Protein AF-A0A133VBQ3-F1 (afdb_monomer_lite)

Radius of gyration: 18.57 Å; chains: 1; bounding box: 50×28×41 Å

Secondary structure (DSSP, 8-state):
--SS--EE-TTSEEES-TT-TT-TT--EETTTS-HHHHHHSHHHHHHHHHHHTT-GGGSTTTTT----TT-------HHHHHHHHHTTS-HHHHT-HHHHHHHHHHHTTSS---

InterPro domains:
  IPR013785 Aldolase-type TIM barrel [G3DSA:3.20.20.70] (1-76)
  IPR023885 4Fe4S-binding SPASM domain [PF13186] (3-66)
  IPR058240 Radical SAM superfamily [SSF102114] (3-66)

Foldseek 3Di:
DQPDDWDQDPQQFIARDPQPPVCLQTLGGVVPDPPVCSSVDPSSVVCVVCVLVVNNCVRVSRVPDDPDPDDPPCNPPVVVVVVVVVVPDPPCVCPDPVNVVVVVVPPVVPPDPD

Sequence (114 aa):
MFWGDLKVLWNGDVTPCCRDYDAKCVLGNIQNKNLLDMWRGEQMNCLRYLHLQGRQDEIDLCRDCRPTSDRKYTYTSRWQAFAFLVRFLPRKILFSGFFNKFWNSLFKKYLFVD

pLDDT: mean 76.1, std 20.27, range [31.83, 98.38]

Organism: NCBI:txid1698275

Structure (mmCIF, N/CA/C/O backbone):
data_AF-A0A133VBQ3-F1
#
_entry.id   AF-A0A133VBQ3-F1
#
loop_
_atom_site.group_PDB
_atom_site.id
_atom_site.type_symbol
_atom_site.label_atom_id
_atom_site.label_alt_id
_atom_site.label_comp_id
_atom_site.label_asym_id
_atom_site.label_entity_id
_atom_site.label_seq_id
_atom_site.pdbx_PDB_ins_code
_atom_site.Cartn_x
_atom_site.Cartn_y
_atom_site.Cartn_z
_atom_site.occupancy
_atom_site.B_iso_or_equiv
_atom_site.auth_seq_id
_atom_site.auth_comp_id
_atom_site.auth_asym_id
_atom_site.auth_atom_id
_atom_site.pdbx_PDB_model_num
ATOM 1 N N . MET A 1 1 ? 5.125 5.664 -4.951 1.00 63.09 1 MET A N 1
ATOM 2 C CA . MET A 1 1 ? 4.950 6.690 -3.891 1.00 63.09 1 MET A CA 1
ATOM 3 C C . MET A 1 1 ? 3.821 6.212 -2.999 1.00 63.09 1 MET A C 1
ATOM 5 O O . MET A 1 1 ? 2.691 6.479 -3.348 1.00 63.09 1 MET A O 1
ATOM 9 N N . PHE A 1 2 ? 4.113 5.471 -1.922 1.00 78.69 2 PHE A N 1
ATOM 10 C CA . PHE A 1 2 ? 3.104 4.835 -1.042 1.00 78.69 2 PHE A CA 1
ATOM 11 C C . PHE A 1 2 ? 3.371 5.118 0.452 1.00 78.69 2 PHE A C 1
ATOM 13 O O . PHE A 1 2 ? 3.118 4.286 1.324 1.00 78.69 2 PHE A O 1
ATOM 20 N N . TRP A 1 3 ? 3.967 6.278 0.740 1.00 81.00 3 TRP A N 1
ATOM 21 C CA . TRP A 1 3 ? 4.482 6.639 2.070 1.00 81.00 3 TRP A CA 1
ATOM 22 C C . TRP A 1 3 ? 3.892 7.927 2.646 1.00 81.00 3 TRP A C 1
ATOM 24 O O . TRP A 1 3 ? 4.090 8.172 3.825 1.00 81.00 3 TRP A O 1
ATOM 34 N N . GLY A 1 4 ? 3.165 8.726 1.855 1.00 80.31 4 GLY A N 1
ATOM 35 C CA . GLY A 1 4 ? 2.598 9.995 2.330 1.00 80.31 4 GLY A CA 1
ATOM 36 C C . GLY A 1 4 ? 1.104 9.937 2.630 1.00 80.31 4 GLY A C 1
ATOM 37 O O . GLY A 1 4 ? 0.653 10.492 3.622 1.00 80.31 4 GLY A O 1
ATOM 38 N N . ASP A 1 5 ? 0.329 9.296 1.762 1.00 87.50 5 ASP A N 1
ATOM 39 C CA . ASP A 1 5 ? -1.111 9.504 1.727 1.00 87.50 5 ASP A CA 1
ATOM 40 C C . ASP A 1 5 ? -1.874 8.319 1.124 1.00 87.50 5 ASP A C 1
ATOM 42 O O . ASP A 1 5 ? -1.347 7.540 0.329 1.00 87.50 5 ASP A O 1
ATOM 46 N N . LEU A 1 6 ? -3.144 8.207 1.515 1.00 94.88 6 LEU A N 1
ATOM 47 C CA . LEU A 1 6 ? -4.145 7.343 0.894 1.00 94.88 6 LEU A CA 1
ATOM 48 C C . LEU A 1 6 ? -5.085 8.185 0.027 1.00 94.88 6 LEU A C 1
ATOM 50 O O . LEU A 1 6 ? -5.171 9.411 0.169 1.00 94.88 6 LEU A O 1
ATOM 54 N N . LYS A 1 7 ? -5.778 7.535 -0.899 1.00 95.69 7 LYS A N 1
ATOM 55 C CA . LYS A 1 7 ? -6.778 8.134 -1.779 1.00 95.69 7 LYS A CA 1
ATOM 56 C C . LYS A 1 7 ? -8.064 7.356 -1.600 1.00 95.69 7 LYS A C 1
ATOM 58 O O . LYS A 1 7 ? -8.053 6.142 -1.735 1.00 95.69 7 LYS A O 1
ATOM 63 N N . VAL A 1 8 ? -9.140 8.053 -1.261 1.00 97.00 8 VAL A N 1
ATOM 64 C CA . VAL A 1 8 ? -10.479 7.467 -1.195 1.00 97.00 8 VAL A CA 1
ATOM 65 C C . VAL A 1 8 ? -11.178 7.827 -2.498 1.00 97.00 8 VAL A C 1
ATOM 67 O O . VAL A 1 8 ? -11.317 9.008 -2.817 1.00 97.00 8 VAL A O 1
ATOM 70 N N . LEU A 1 9 ? -11.540 6.815 -3.277 1.00 97.00 9 LEU A N 1
ATOM 71 C CA . LEU A 1 9 ? -12.278 6.953 -4.524 1.00 97.00 9 LEU A CA 1
ATOM 72 C C . LEU A 1 9 ? -13.761 7.222 -4.240 1.00 97.00 9 LEU A C 1
ATOM 74 O O . LEU A 1 9 ? -14.240 7.085 -3.114 1.00 97.00 9 LEU A O 1
ATOM 78 N N . TRP A 1 10 ? -14.503 7.607 -5.277 1.00 96.69 10 TRP A N 1
ATOM 79 C CA . TRP A 1 10 ? -15.905 8.024 -5.163 1.00 96.69 10 TRP A CA 1
ATOM 80 C C . TRP A 1 10 ? -16.833 6.941 -4.583 1.00 96.69 10 TRP A C 1
ATOM 82 O O . TRP A 1 10 ? -17.838 7.268 -3.960 1.00 96.69 10 TRP A O 1
ATOM 92 N N . ASN A 1 11 ? -16.494 5.662 -4.767 1.00 97.44 11 ASN A N 1
ATOM 93 C CA . ASN A 1 11 ? -17.232 4.503 -4.257 1.00 97.44 11 ASN A CA 1
ATOM 94 C C . ASN A 1 11 ? -16.749 4.041 -2.865 1.00 97.44 11 ASN A C 1
ATOM 96 O O . ASN A 1 11 ? -17.205 3.019 -2.353 1.00 97.44 11 ASN A O 1
ATOM 100 N N . GLY A 1 12 ? -15.811 4.770 -2.255 1.00 97.75 12 GLY A N 1
ATOM 101 C CA . GLY A 1 12 ? -15.228 4.442 -0.957 1.00 97.75 12 GLY A CA 1
ATOM 102 C C . GLY A 1 12 ? -14.010 3.518 -1.011 1.00 97.75 12 GLY A C 1
ATOM 103 O O . GLY A 1 12 ? -13.417 3.267 0.041 1.00 97.75 12 GLY A O 1
ATOM 104 N N . ASP A 1 13 ? -13.601 3.035 -2.187 1.00 98.19 13 ASP A N 1
ATOM 105 C CA . ASP A 1 13 ? -12.379 2.239 -2.305 1.00 98.19 13 ASP A CA 1
ATOM 106 C C . ASP A 1 13 ? -11.151 3.083 -1.982 1.00 98.19 13 ASP A C 1
ATOM 108 O O . ASP A 1 13 ? -11.056 4.257 -2.337 1.00 98.19 13 ASP A O 1
ATOM 112 N N . VAL A 1 14 ? -10.195 2.478 -1.287 1.00 97.88 14 VAL A N 1
ATOM 113 C CA . VAL A 1 14 ? -8.994 3.152 -0.811 1.00 97.88 14 VAL A CA 1
ATOM 114 C C . VAL A 1 14 ? -7.786 2.637 -1.577 1.00 97.88 14 VAL A C 1
ATOM 116 O O . VAL A 1 14 ? -7.456 1.453 -1.507 1.00 97.88 14 VAL A O 1
ATOM 119 N N . THR A 1 15 ? -7.094 3.534 -2.274 1.00 96.81 15 THR A N 1
ATOM 120 C CA . THR A 1 15 ? -5.887 3.236 -3.054 1.00 96.81 15 THR A CA 1
ATOM 121 C C . THR A 1 15 ? -4.694 4.054 -2.543 1.00 96.81 15 THR A C 1
ATOM 123 O O . THR A 1 15 ? -4.864 5.077 -1.870 1.00 96.81 15 THR A O 1
ATOM 126 N N . PRO A 1 16 ? -3.449 3.634 -2.823 1.00 93.81 16 PRO A N 1
ATOM 127 C CA . PRO A 1 16 ? -2.259 4.334 -2.354 1.00 93.81 16 PRO A CA 1
ATOM 128 C C . PRO A 1 16 ? -1.719 5.365 -3.362 1.00 93.81 16 PRO A C 1
ATOM 130 O O . PRO A 1 16 ? -0.683 5.976 -3.110 1.00 93.81 16 PRO A O 1
ATOM 133 N N . CYS A 1 17 ? -2.362 5.548 -4.523 1.00 91.38 17 CYS A N 1
ATOM 134 C CA . CYS A 1 17 ? -1.855 6.383 -5.614 1.00 91.38 17 CYS A CA 1
ATOM 135 C C . CYS A 1 17 ? -2.940 7.302 -6.174 1.00 91.38 17 CYS A C 1
ATOM 137 O O . CYS A 1 17 ? -4.021 6.847 -6.529 1.00 91.38 17 CYS A O 1
ATOM 139 N N . CYS A 1 18 ? -2.627 8.586 -6.359 1.00 87.94 18 CYS A N 1
ATOM 140 C CA . CYS A 1 18 ? -3.548 9.542 -6.983 1.00 87.94 18 CYS A CA 1
ATOM 141 C C . CYS A 1 18 ? -3.811 9.282 -8.473 1.00 87.94 18 CYS A C 1
ATOM 143 O O . CYS A 1 18 ? -4.778 9.806 -9.009 1.00 87.94 18 CYS A O 1
ATOM 145 N N . ARG 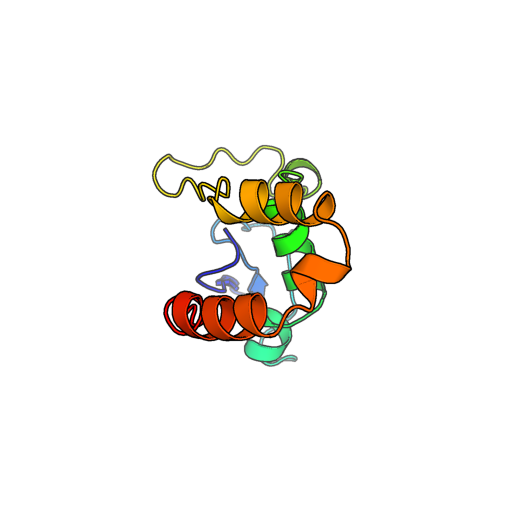A 1 19 ? -2.957 8.494 -9.138 1.00 90.12 19 ARG A N 1
ATOM 146 C CA . ARG A 1 19 ? -3.118 8.108 -10.549 1.00 90.12 19 ARG A CA 1
ATOM 147 C C . ARG A 1 19 ? -3.863 6.785 -10.731 1.00 90.12 19 ARG A C 1
ATOM 149 O O . ARG A 1 19 ? -4.007 6.335 -11.861 1.00 90.12 19 ARG A O 1
ATOM 156 N N . ASP A 1 20 ? -4.300 6.154 -9.644 1.00 93.31 20 ASP A N 1
ATOM 157 C CA . ASP A 1 20 ? -5.026 4.886 -9.696 1.00 93.31 20 ASP A CA 1
ATOM 158 C C . ASP A 1 20 ? -6.523 5.093 -9.954 1.00 93.31 20 ASP A C 1
ATOM 160 O O . ASP A 1 20 ? -7.365 4.784 -9.113 1.00 93.31 20 ASP A O 1
ATOM 164 N N . TYR A 1 21 ? -6.847 5.685 -11.103 1.00 90.75 21 TYR A N 1
ATOM 165 C CA . TYR A 1 21 ? -8.230 5.992 -11.477 1.00 90.75 21 TYR A CA 1
ATOM 166 C C . TYR A 1 21 ? -9.068 4.732 -11.724 1.00 90.75 21 TYR A C 1
ATOM 168 O O . TYR A 1 21 ? -10.270 4.742 -11.476 1.00 90.75 21 TYR A O 1
ATOM 176 N N . ASP A 1 22 ? -8.416 3.648 -12.151 1.00 93.75 22 ASP A N 1
ATOM 177 C CA . ASP A 1 22 ? -9.045 2.357 -12.447 1.00 93.75 22 ASP A CA 1
ATOM 178 C C . ASP A 1 22 ? -9.044 1.400 -11.242 1.00 93.75 22 ASP A C 1
ATOM 180 O O . ASP A 1 22 ? -9.370 0.225 -11.397 1.00 93.75 22 ASP A O 1
ATOM 184 N N . ALA A 1 23 ? -8.642 1.875 -10.055 1.00 95.19 23 ALA A N 1
ATOM 185 C CA . ALA A 1 23 ? -8.624 1.091 -8.820 1.00 95.19 23 ALA A CA 1
ATOM 186 C C . ALA A 1 23 ? -7.831 -0.237 -8.932 1.00 95.19 23 ALA A C 1
ATOM 188 O O . ALA A 1 23 ? -8.243 -1.286 -8.439 1.00 95.19 23 ALA A O 1
ATOM 189 N N . LYS A 1 24 ? -6.658 -0.206 -9.572 1.00 94.88 24 LYS A N 1
ATOM 190 C CA . LYS A 1 24 ? -5.771 -1.369 -9.757 1.00 94.88 24 LYS A CA 1
ATOM 191 C C . LYS A 1 24 ? -5.057 -1.791 -8.471 1.00 94.88 24 LYS A C 1
ATOM 193 O O . LYS A 1 24 ? -4.626 -2.935 -8.362 1.00 94.88 24 LYS A O 1
ATOM 198 N N . CYS A 1 25 ? -4.918 -0.889 -7.500 1.00 94.88 25 CYS A N 1
ATOM 199 C CA . CYS A 1 25 ? -4.199 -1.108 -6.245 1.00 94.88 25 CYS A CA 1
ATOM 200 C C . CYS A 1 25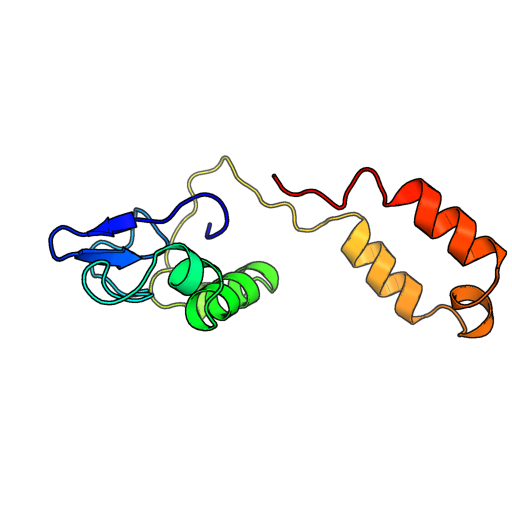 ? -5.094 -0.862 -5.014 1.00 94.88 25 CYS A C 1
ATOM 202 O O . CYS A 1 25 ? -4.697 -0.151 -4.088 1.00 94.88 25 CYS A O 1
ATOM 204 N N . VAL A 1 26 ? -6.302 -1.431 -4.980 1.00 96.94 26 VAL A N 1
ATOM 205 C CA . VAL A 1 26 ? -7.231 -1.284 -3.841 1.00 96.94 26 VAL A CA 1
ATOM 206 C C . VAL A 1 26 ? -6.712 -2.000 -2.587 1.00 96.94 26 VAL A C 1
ATOM 208 O O . VAL A 1 26 ? -6.391 -3.187 -2.611 1.00 96.94 26 VAL A O 1
ATOM 211 N N . LEU A 1 27 ? -6.670 -1.271 -1.468 1.00 97.31 27 LEU A N 1
ATOM 212 C CA . LEU A 1 27 ? -6.297 -1.767 -0.132 1.00 97.31 27 LEU A CA 1
ATOM 213 C C . LEU A 1 27 ? -7.509 -2.212 0.709 1.00 97.31 27 LEU A C 1
ATOM 215 O O . LEU A 1 27 ? -7.363 -2.840 1.765 1.00 97.31 27 LEU A O 1
ATOM 219 N N . GLY A 1 28 ? -8.705 -1.813 0.280 1.00 97.62 28 GLY A N 1
ATOM 220 C CA . GLY A 1 28 ? -9.979 -2.045 0.949 1.00 97.62 28 GLY A CA 1
ATOM 221 C C . GLY A 1 28 ? -10.965 -0.912 0.678 1.00 97.62 28 GLY A C 1
ATOM 222 O O . GLY A 1 28 ? -10.678 -0.006 -0.100 1.00 97.62 28 GLY A O 1
ATOM 223 N N . ASN A 1 29 ? -12.119 -0.960 1.341 1.00 98.38 29 ASN A N 1
ATOM 224 C CA . ASN A 1 29 ? -13.156 0.065 1.249 1.00 98.38 29 ASN A CA 1
ATOM 225 C C . ASN A 1 29 ? -13.372 0.720 2.620 1.00 98.38 29 ASN A C 1
ATOM 227 O O . ASN A 1 29 ? -13.428 0.028 3.644 1.00 98.38 29 ASN A O 1
ATOM 231 N N . ILE A 1 30 ? -13.504 2.047 2.635 1.00 98.00 30 ILE A N 1
ATOM 232 C CA . ILE A 1 30 ? -13.625 2.864 3.849 1.00 98.00 30 ILE A CA 1
ATOM 233 C C . ILE A 1 30 ? -14.866 2.535 4.688 1.00 98.00 30 ILE A C 1
ATOM 235 O O . ILE A 1 30 ? -14.869 2.770 5.892 1.00 98.00 30 ILE A O 1
ATOM 239 N N . GLN A 1 31 ? -15.905 1.964 4.074 1.00 98.06 31 GLN A N 1
ATOM 240 C CA . GLN A 1 31 ? -17.122 1.547 4.774 1.00 98.06 31 GLN A CA 1
ATOM 241 C C . GLN A 1 31 ? -16.906 0.293 5.632 1.00 98.06 31 GLN A C 1
ATOM 243 O O . GLN A 1 31 ? -17.634 0.077 6.596 1.00 98.06 31 GLN A O 1
ATOM 248 N N . ASN A 1 32 ? -15.899 -0.520 5.296 1.00 97.62 32 ASN A N 1
ATOM 249 C CA . ASN A 1 32 ? -15.709 -1.856 5.865 1.00 97.62 32 ASN A CA 1
ATOM 250 C C . ASN A 1 32 ? -14.424 -1.990 6.692 1.00 97.62 32 ASN A C 1
ATOM 252 O O . ASN A 1 32 ? -14.310 -2.906 7.505 1.00 97.62 32 ASN A O 1
ATOM 256 N N . LYS A 1 33 ? -13.425 -1.127 6.467 1.00 96.69 33 LYS A N 1
ATOM 257 C CA . LYS A 1 33 ? -12.097 -1.246 7.079 1.00 96.69 33 LYS A CA 1
ATOM 258 C C . LYS A 1 33 ? -11.552 0.118 7.489 1.00 96.69 33 LYS A C 1
ATOM 260 O O . LYS A 1 33 ? -11.759 1.113 6.800 1.00 96.69 33 LYS A O 1
ATOM 265 N N . ASN A 1 34 ? -10.815 0.161 8.600 1.00 97.12 34 ASN A N 1
ATOM 266 C CA . ASN A 1 34 ? -10.189 1.397 9.064 1.00 97.12 34 ASN A CA 1
ATOM 267 C C . ASN A 1 34 ? -8.964 1.759 8.183 1.00 97.12 34 ASN A C 1
ATOM 269 O O . ASN A 1 34 ? -8.254 0.882 7.678 1.00 97.12 34 ASN A O 1
ATOM 273 N N . LEU A 1 35 ? -8.693 3.061 8.013 1.00 96.94 35 LEU A N 1
ATOM 274 C CA . LEU A 1 35 ? -7.579 3.563 7.189 1.00 96.94 35 LEU A CA 1
ATOM 275 C C . LEU A 1 35 ? -6.200 3.104 7.677 1.00 96.94 35 LEU A C 1
ATOM 277 O O . LEU A 1 35 ? -5.333 2.799 6.861 1.00 96.94 35 LEU A O 1
ATOM 281 N N . LEU A 1 36 ? -5.986 3.047 8.990 1.00 96.00 36 LEU A N 1
ATOM 282 C CA . LEU A 1 36 ? -4.722 2.637 9.599 1.00 96.00 36 LEU A CA 1
ATOM 283 C C . LEU A 1 36 ? -4.419 1.148 9.362 1.00 96.00 36 LEU A C 1
ATOM 285 O O . LEU A 1 36 ? -3.268 0.794 9.114 1.00 96.00 36 LEU A O 1
ATOM 289 N N . ASP A 1 37 ? -5.435 0.292 9.366 1.00 97.50 37 ASP A N 1
ATOM 290 C CA . ASP A 1 37 ? -5.332 -1.139 9.081 1.00 97.50 37 ASP A CA 1
ATOM 291 C C . ASP A 1 37 ? -5.069 -1.373 7.595 1.00 97.50 37 ASP A C 1
ATOM 293 O O . ASP A 1 37 ? -4.314 -2.271 7.231 1.00 97.50 37 ASP A O 1
ATOM 297 N N . MET A 1 38 ? -5.664 -0.562 6.714 1.00 97.12 38 MET A N 1
ATOM 298 C CA . MET A 1 38 ? -5.318 -0.563 5.287 1.00 97.12 38 MET A CA 1
ATOM 299 C C . MET A 1 38 ? -3.879 -0.081 5.067 1.00 97.12 38 MET A C 1
ATOM 301 O O . MET A 1 38 ? -3.123 -0.707 4.330 1.00 97.12 38 MET A O 1
ATOM 305 N N . TRP A 1 39 ? -3.464 0.975 5.768 1.00 95.94 39 TRP A N 1
ATOM 306 C CA . TRP A 1 39 ? -2.117 1.541 5.695 1.00 95.94 39 TRP A CA 1
ATOM 307 C C . TRP A 1 39 ? -1.022 0.596 6.198 1.00 95.94 39 TRP A C 1
ATOM 309 O O . TRP A 1 39 ? 0.064 0.544 5.618 1.00 95.94 39 TRP A O 1
ATOM 319 N N . ARG A 1 40 ? -1.281 -0.118 7.299 1.00 95.44 40 ARG A N 1
ATOM 320 C CA . ARG A 1 40 ? -0.357 -1.089 7.911 1.00 95.44 40 ARG A CA 1
ATOM 321 C C . ARG A 1 40 ? -0.520 -2.499 7.345 1.00 95.44 40 ARG A C 1
ATOM 323 O O . ARG A 1 40 ? 0.271 -3.377 7.683 1.00 95.44 40 ARG A O 1
ATOM 330 N N . GLY A 1 41 ? -1.533 -2.706 6.508 1.00 95.62 41 GLY A N 1
ATOM 331 C CA . GLY A 1 41 ? -1.902 -3.998 5.957 1.00 95.62 41 GLY A CA 1
ATOM 332 C C . GLY A 1 41 ? -0.875 -4.563 4.983 1.00 95.62 41 GLY A C 1
ATOM 333 O O . GLY A 1 41 ? -0.045 -3.856 4.409 1.00 95.62 41 GLY A O 1
ATOM 334 N N . GLU A 1 42 ? -0.970 -5.872 4.772 1.00 95.62 42 GLU A N 1
ATOM 335 C CA . GLU A 1 42 ? -0.049 -6.634 3.932 1.00 95.62 42 GLU A CA 1
ATOM 336 C C . GLU A 1 42 ? -0.003 -6.132 2.485 1.00 95.62 42 GLU A C 1
ATOM 338 O O . GLU A 1 42 ? 1.085 -5.956 1.946 1.00 95.62 42 GLU A O 1
ATOM 343 N N . GLN A 1 43 ? -1.154 -5.804 1.887 1.00 95.00 43 GLN A N 1
ATOM 344 C CA . GLN A 1 43 ? -1.221 -5.270 0.520 1.00 95.00 43 GLN A CA 1
ATOM 345 C C . GLN A 1 43 ? -0.382 -3.994 0.368 1.00 95.00 43 GLN A C 1
ATOM 347 O O . GLN A 1 43 ? 0.447 -3.891 -0.535 1.00 95.00 43 GLN A O 1
ATOM 352 N N . MET A 1 44 ? -0.524 -3.046 1.299 1.00 95.38 44 MET A N 1
ATOM 353 C CA . MET A 1 44 ? 0.255 -1.809 1.286 1.00 95.38 44 MET A CA 1
ATOM 354 C C . MET A 1 44 ? 1.751 -2.079 1.507 1.00 95.38 44 MET A C 1
ATOM 356 O O . MET A 1 44 ? 2.602 -1.473 0.853 1.00 95.38 44 MET A O 1
ATOM 360 N N . ASN A 1 45 ? 2.092 -3.013 2.398 1.00 94.38 45 ASN A N 1
ATOM 361 C CA . ASN A 1 45 ? 3.483 -3.387 2.655 1.00 94.38 45 ASN A CA 1
ATOM 362 C C . ASN A 1 45 ? 4.130 -4.099 1.458 1.00 94.38 45 ASN A C 1
ATOM 364 O O . ASN A 1 45 ? 5.291 -3.827 1.160 1.00 94.38 45 ASN A O 1
ATOM 368 N N . CYS A 1 46 ? 3.388 -4.939 0.735 1.00 94.62 46 CYS A N 1
ATOM 369 C CA . CYS A 1 46 ? 3.840 -5.584 -0.497 1.00 94.62 46 CYS A CA 1
ATOM 370 C C . CYS A 1 46 ? 4.158 -4.541 -1.577 1.00 94.62 46 CYS A C 1
ATOM 372 O O . CYS A 1 46 ? 5.264 -4.511 -2.119 1.00 94.62 46 CYS A O 1
ATOM 374 N N . LEU A 1 47 ? 3.235 -3.604 -1.806 1.00 93.75 47 LEU A N 1
ATOM 375 C CA . LEU A 1 47 ? 3.421 -2.501 -2.746 1.00 93.75 47 LEU A CA 1
ATOM 376 C C . LEU A 1 47 ? 4.641 -1.633 -2.388 1.00 93.75 47 LEU A C 1
ATOM 378 O O . LEU A 1 47 ? 5.453 -1.292 -3.252 1.00 93.75 47 LEU A O 1
ATOM 382 N N . ARG A 1 48 ? 4.818 -1.297 -1.103 1.00 92.44 48 ARG A N 1
ATOM 383 C CA . ARG A 1 48 ? 6.011 -0.582 -0.614 1.00 92.44 48 ARG A CA 1
ATOM 384 C C . ARG A 1 48 ? 7.287 -1.385 -0.829 1.00 92.44 48 ARG A C 1
ATOM 386 O O . ARG A 1 48 ? 8.282 -0.807 -1.257 1.00 92.44 48 ARG A O 1
ATOM 393 N N . TYR A 1 49 ? 7.265 -2.684 -0.544 1.00 90.12 49 TYR A N 1
ATOM 394 C CA . TYR A 1 49 ? 8.412 -3.567 -0.722 1.00 90.12 49 TYR A CA 1
ATOM 395 C C . TYR A 1 49 ? 8.862 -3.609 -2.184 1.00 90.12 49 TYR A C 1
ATOM 397 O O . TYR A 1 49 ? 10.040 -3.381 -2.452 1.00 90.12 49 TYR A O 1
ATOM 405 N N . LEU A 1 50 ? 7.938 -3.793 -3.130 1.00 89.12 50 LEU A N 1
ATOM 406 C CA . LEU A 1 50 ? 8.250 -3.788 -4.562 1.00 89.12 50 LEU A CA 1
ATOM 407 C C . LEU A 1 50 ? 8.901 -2.467 -4.997 1.00 89.12 50 LEU A C 1
ATOM 409 O O . LEU A 1 50 ? 9.951 -2.485 -5.636 1.00 89.12 50 LEU A O 1
ATOM 413 N N . HIS A 1 51 ? 8.373 -1.321 -4.554 1.00 87.69 51 HIS A N 1
ATOM 414 C CA . HIS A 1 51 ? 9.022 -0.026 -4.793 1.00 87.69 51 HIS A CA 1
ATOM 415 C C . HIS A 1 51 ? 10.417 0.086 -4.168 1.00 87.69 51 HIS A C 1
ATOM 417 O O . HIS A 1 51 ? 11.323 0.629 -4.794 1.00 87.69 51 HIS A O 1
ATOM 423 N N . LEU A 1 52 ? 10.605 -0.399 -2.937 1.00 85.06 52 LEU A N 1
ATOM 424 C CA . LEU A 1 52 ? 11.907 -0.369 -2.263 1.00 85.06 52 LEU A CA 1
ATOM 425 C C . LEU A 1 52 ? 12.949 -1.252 -2.959 1.00 85.06 52 LEU A C 1
ATOM 427 O O . LEU A 1 52 ? 14.137 -0.944 -2.905 1.00 85.06 52 LEU A O 1
ATOM 431 N N . GLN A 1 53 ? 12.516 -2.336 -3.604 1.00 85.00 53 GLN A N 1
ATOM 432 C CA . GLN A 1 53 ? 13.379 -3.226 -4.381 1.00 85.00 53 GLN A CA 1
ATOM 433 C C . GLN A 1 53 ? 13.601 -2.750 -5.826 1.00 85.00 53 GLN A C 1
ATOM 435 O O . GLN A 1 53 ? 14.298 -3.422 -6.579 1.00 85.00 53 GLN A O 1
ATOM 440 N N . GLY A 1 54 ? 13.006 -1.625 -6.238 1.00 83.31 54 GLY A N 1
ATOM 441 C CA . GLY A 1 54 ? 13.049 -1.165 -7.629 1.00 83.31 54 GLY A CA 1
ATOM 442 C C . GLY A 1 54 ? 12.209 -2.009 -8.596 1.00 83.31 54 GLY A C 1
ATOM 443 O O . GLY A 1 54 ? 12.305 -1.800 -9.799 1.00 83.31 54 GLY A O 1
ATOM 444 N N . ARG A 1 55 ? 11.375 -2.914 -8.070 1.00 87.00 55 ARG A N 1
ATOM 445 C CA . ARG A 1 55 ? 10.508 -3.867 -8.786 1.00 87.00 55 ARG A CA 1
ATOM 446 C C . ARG A 1 55 ? 9.095 -3.314 -8.991 1.00 87.00 55 ARG A C 1
ATOM 448 O O . ARG A 1 55 ? 8.104 -4.036 -8.933 1.00 87.00 55 ARG A O 1
ATOM 455 N N . GLN A 1 56 ? 8.963 -1.994 -9.123 1.00 87.56 56 GLN A N 1
ATOM 456 C CA . GLN A 1 56 ? 7.649 -1.367 -9.308 1.00 87.56 56 GLN A CA 1
ATOM 457 C C . GLN A 1 56 ? 6.998 -1.720 -10.653 1.00 87.56 56 GLN A C 1
ATOM 459 O O . GLN A 1 56 ? 5.796 -1.557 -10.801 1.00 87.56 56 GLN A O 1
ATOM 464 N N . ASP A 1 57 ? 7.771 -2.202 -11.618 1.00 90.88 57 ASP A N 1
ATOM 465 C CA . ASP A 1 57 ? 7.310 -2.697 -12.914 1.00 90.88 57 ASP A CA 1
ATOM 466 C C . ASP A 1 57 ? 6.472 -3.983 -12.830 1.00 90.88 57 ASP A C 1
ATOM 468 O O . ASP A 1 57 ? 5.682 -4.281 -13.732 1.00 90.88 57 ASP A O 1
ATOM 472 N N . GLU A 1 58 ? 6.567 -4.691 -11.704 1.00 93.31 58 GLU A N 1
ATOM 473 C CA . GLU A 1 58 ? 5.697 -5.820 -11.365 1.00 93.31 58 GLU A CA 1
ATOM 474 C C . GLU A 1 58 ? 4.298 -5.384 -10.917 1.00 93.31 58 GLU A C 1
ATOM 476 O O . GLU A 1 58 ? 3.372 -6.189 -10.915 1.00 93.31 58 GLU A O 1
ATOM 481 N N . ILE A 1 59 ? 4.117 -4.111 -10.559 1.00 93.12 59 ILE A N 1
ATOM 482 C CA . ILE A 1 59 ? 2.809 -3.550 -10.228 1.00 93.12 59 ILE A CA 1
ATOM 483 C C . ILE A 1 59 ? 2.207 -3.010 -11.527 1.00 93.12 59 ILE A C 1
ATOM 485 O O . ILE A 1 59 ? 2.729 -2.049 -12.093 1.00 93.12 59 ILE A O 1
ATOM 489 N N . ASP A 1 60 ? 1.081 -3.568 -11.974 1.00 92.81 60 ASP A N 1
ATOM 490 C CA . ASP A 1 60 ? 0.446 -3.202 -13.252 1.00 92.81 60 ASP A CA 1
ATOM 491 C C . ASP A 1 60 ? 0.185 -1.696 -13.401 1.00 92.81 60 ASP A C 1
ATOM 493 O O . ASP A 1 60 ? 0.363 -1.131 -14.477 1.00 92.81 60 ASP A O 1
ATOM 497 N N . LEU A 1 61 ? -0.188 -1.013 -12.314 1.00 91.88 61 LEU A N 1
ATOM 498 C CA . LEU A 1 61 ? -0.364 0.443 -12.310 1.00 91.88 61 LEU A CA 1
ATOM 499 C C . LEU A 1 61 ? 0.954 1.207 -12.539 1.00 91.88 61 LEU A C 1
ATOM 501 O O . LEU A 1 61 ? 0.958 2.309 -13.085 1.00 91.88 61 LEU A O 1
ATOM 505 N N . CYS A 1 62 ? 2.068 0.670 -12.046 1.00 90.62 62 CYS A N 1
ATOM 506 C CA . CYS A 1 62 ? 3.341 1.380 -11.969 1.00 90.62 62 CYS A CA 1
ATOM 507 C C . CYS A 1 62 ? 4.296 1.050 -13.124 1.00 90.62 62 CYS A C 1
ATOM 509 O O . CYS A 1 62 ? 5.210 1.843 -13.349 1.00 90.62 62 CYS A O 1
ATOM 511 N N . ARG A 1 63 ? 4.073 -0.042 -13.869 1.00 90.06 63 ARG A N 1
ATOM 512 C CA . ARG A 1 63 ? 4.914 -0.485 -14.998 1.00 90.06 63 ARG A CA 1
ATOM 513 C C . ARG A 1 63 ? 5.221 0.612 -16.010 1.00 90.06 63 ARG A C 1
ATOM 515 O O . ARG A 1 63 ? 6.385 0.843 -16.318 1.00 90.06 63 ARG A O 1
ATOM 522 N N . ASP A 1 64 ? 4.196 1.345 -16.431 1.00 85.75 64 ASP A N 1
ATOM 523 C CA . ASP A 1 64 ? 4.326 2.420 -17.424 1.00 85.75 64 ASP A CA 1
ATOM 524 C C . ASP A 1 64 ? 4.252 3.822 -16.797 1.00 85.75 64 ASP A C 1
ATOM 526 O O . ASP A 1 64 ? 4.218 4.849 -17.483 1.00 85.75 64 ASP A O 1
ATOM 530 N N . CYS A 1 65 ? 4.229 3.894 -15.464 1.00 85.06 65 CYS A N 1
ATOM 531 C CA . CYS A 1 65 ? 4.109 5.150 -14.746 1.00 85.06 65 CYS A CA 1
ATOM 532 C C . CYS A 1 65 ? 5.433 5.918 -14.805 1.00 85.06 65 CYS A C 1
ATOM 534 O O . CYS A 1 65 ? 6.388 5.592 -14.102 1.00 85.06 65 CYS A O 1
ATOM 536 N N . ARG A 1 66 ? 5.471 7.019 -15.561 1.00 75.06 66 ARG A N 1
ATOM 537 C CA . ARG A 1 66 ? 6.600 7.957 -15.541 1.00 75.06 66 ARG A CA 1
ATOM 538 C C . ARG A 1 66 ? 6.475 8.884 -14.332 1.00 75.06 66 ARG A C 1
ATOM 540 O O . ARG A 1 66 ? 5.577 9.728 -14.322 1.00 75.06 66 ARG A O 1
ATOM 547 N N . PRO A 1 67 ? 7.322 8.757 -13.297 1.00 66.12 67 PRO A N 1
ATOM 548 C CA . PRO A 1 67 ? 7.325 9.740 -12.228 1.00 66.12 67 PRO A CA 1
ATOM 549 C C . PRO A 1 67 ? 7.716 11.096 -12.823 1.00 66.12 67 PRO A C 1
ATOM 551 O O . PRO A 1 67 ? 8.800 11.243 -13.387 1.00 66.12 67 PRO A O 1
ATOM 554 N N . THR A 1 68 ? 6.827 12.084 -12.712 1.00 56.38 68 THR A N 1
ATOM 555 C CA . THR A 1 68 ? 7.197 13.486 -12.907 1.00 56.38 68 THR A CA 1
ATOM 556 C C . THR A 1 68 ? 8.303 13.788 -11.904 1.00 56.38 68 THR A C 1
ATOM 558 O O . THR A 1 68 ? 8.213 13.447 -10.728 1.00 56.38 68 THR A O 1
ATOM 561 N N . SER A 1 69 ? 9.411 14.305 -12.399 1.00 57.91 69 SER A N 1
ATOM 562 C CA . SER A 1 69 ? 10.611 14.623 -11.641 1.00 57.91 69 SER A CA 1
ATOM 563 C C . SER A 1 69 ? 10.336 15.519 -10.425 1.00 57.91 69 SER A C 1
ATOM 565 O O . SER A 1 69 ? 10.038 16.689 -10.626 1.00 57.91 69 SER A O 1
ATOM 567 N N . ASP A 1 70 ? 10.518 14.997 -9.205 1.00 47.62 70 ASP A N 1
ATOM 568 C CA . ASP A 1 70 ? 10.804 15.765 -7.968 1.00 47.62 70 ASP A CA 1
ATOM 569 C C . ASP A 1 70 ? 10.974 14.896 -6.704 1.00 47.62 70 ASP A C 1
ATOM 571 O O . ASP A 1 70 ? 11.763 15.252 -5.832 1.00 47.62 70 ASP A O 1
ATOM 575 N N . ARG A 1 71 ? 10.375 13.702 -6.606 1.00 48.84 71 ARG A N 1
ATOM 576 C CA . ARG A 1 71 ? 10.721 12.738 -5.535 1.00 48.84 71 ARG A CA 1
ATOM 577 C C . ARG A 1 71 ? 11.515 11.548 -6.051 1.00 48.84 71 ARG A C 1
ATOM 579 O O . ARG A 1 71 ? 11.039 10.413 -6.056 1.00 48.84 71 ARG A O 1
ATOM 586 N N . LYS A 1 72 ? 12.781 11.792 -6.411 1.00 43.69 72 LYS A N 1
ATOM 587 C CA . LYS A 1 72 ? 13.798 10.737 -6.316 1.00 43.69 72 LYS A CA 1
ATOM 588 C C . LYS A 1 72 ? 13.861 10.333 -4.839 1.00 43.69 72 LYS A C 1
ATOM 590 O O . LYS A 1 72 ? 14.570 10.963 -4.064 1.00 43.69 72 LYS A O 1
ATOM 595 N N . TYR A 1 73 ? 13.128 9.295 -4.434 1.00 48.78 73 TYR A N 1
ATOM 596 C CA . TYR A 1 73 ? 13.556 8.498 -3.289 1.00 48.78 73 TYR A CA 1
ATOM 597 C C . TYR A 1 73 ? 14.901 7.905 -3.705 1.00 48.78 73 TYR A C 1
ATOM 599 O O . TYR A 1 73 ? 14.972 6.852 -4.333 1.00 48.78 73 TYR A O 1
ATOM 607 N N . THR A 1 74 ? 15.979 8.631 -3.431 1.00 42.56 74 THR A N 1
ATOM 608 C CA . THR A 1 74 ? 17.333 8.102 -3.432 1.00 42.56 74 THR A CA 1
ATOM 609 C C . THR A 1 74 ? 17.397 7.078 -2.308 1.00 42.56 74 THR A C 1
ATOM 611 O O . THR A 1 74 ? 17.901 7.334 -1.220 1.00 42.56 74 THR A O 1
ATOM 614 N N . TYR A 1 75 ? 16.890 5.872 -2.573 1.00 46.41 75 TYR A N 1
ATOM 615 C CA . TYR A 1 75 ? 17.171 4.708 -1.742 1.00 46.41 75 TYR A CA 1
ATOM 616 C C . TYR A 1 75 ? 18.621 4.233 -1.925 1.00 46.41 75 TYR A C 1
ATOM 618 O O . TYR A 1 75 ? 18.997 3.194 -1.418 1.00 46.41 75 TYR A O 1
ATOM 626 N N . THR A 1 76 ? 19.509 5.042 -2.505 1.00 45.44 76 THR A N 1
ATOM 627 C CA . THR A 1 76 ? 20.921 5.042 -2.109 1.00 45.44 76 THR A CA 1
ATOM 628 C C . THR A 1 76 ? 21.059 5.763 -0.772 1.00 45.44 76 THR A C 1
ATOM 630 O O . THR A 1 76 ? 21.751 6.775 -0.636 1.00 45.44 76 THR A O 1
ATOM 633 N N . SER A 1 77 ? 20.369 5.263 0.248 1.00 50.88 77 SER A N 1
ATOM 634 C CA . SER A 1 77 ? 20.759 5.609 1.598 1.00 50.88 77 SER A CA 1
ATOM 635 C C . SER A 1 77 ? 22.174 5.061 1.785 1.00 50.88 77 SER A C 1
ATOM 637 O O . SER A 1 77 ? 22.466 3.917 1.429 1.00 50.88 77 SER A O 1
ATOM 639 N N . ARG A 1 78 ? 23.073 5.854 2.376 1.00 50.50 78 ARG A N 1
ATOM 640 C CA . ARG A 1 78 ? 24.380 5.360 2.855 1.00 50.50 78 ARG A CA 1
ATOM 641 C C . ARG A 1 78 ? 24.221 4.083 3.706 1.00 50.50 78 ARG A C 1
ATOM 643 O O . ARG A 1 78 ? 25.157 3.303 3.813 1.00 50.50 78 ARG A O 1
ATOM 650 N N . TRP A 1 79 ? 23.014 3.850 4.230 1.00 48.62 79 TRP A N 1
ATOM 651 C CA . TRP A 1 79 ? 22.541 2.661 4.926 1.00 48.62 79 TRP A CA 1
ATOM 652 C C . TRP A 1 79 ? 22.483 1.370 4.111 1.00 48.62 79 TRP A C 1
ATOM 654 O O . TRP A 1 79 ? 22.793 0.343 4.692 1.00 48.62 79 TRP A O 1
ATOM 664 N N . GLN A 1 80 ? 22.131 1.357 2.820 1.00 52.69 80 GLN A N 1
ATOM 665 C CA . GLN A 1 80 ? 22.173 0.104 2.046 1.00 52.69 80 GLN A CA 1
ATOM 666 C C . GLN A 1 80 ? 23.611 -0.348 1.808 1.00 52.69 80 GLN A C 1
ATOM 668 O O . GLN A 1 80 ? 23.936 -1.508 2.042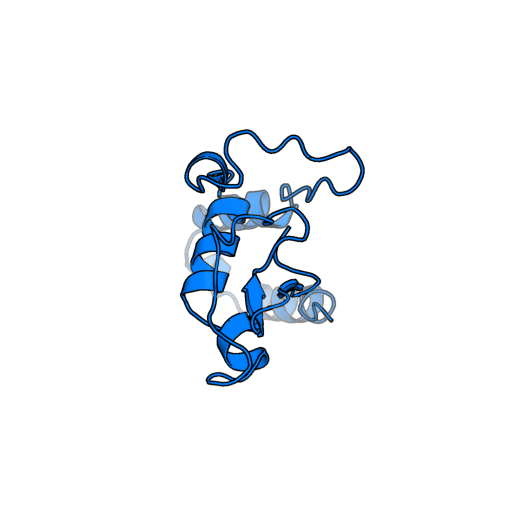 1.00 52.69 80 GLN A O 1
ATOM 673 N N . ALA A 1 81 ? 24.485 0.585 1.424 1.00 56.28 81 ALA A N 1
ATOM 674 C CA . ALA A 1 81 ? 25.915 0.322 1.321 1.00 56.28 81 ALA A CA 1
ATOM 675 C C . ALA A 1 81 ? 26.485 -0.109 2.682 1.00 56.28 81 ALA A C 1
ATOM 677 O O . ALA A 1 81 ? 27.220 -1.084 2.760 1.00 56.28 81 ALA A O 1
ATOM 678 N N . PHE A 1 82 ? 26.088 0.553 3.772 1.00 59.47 82 PHE A N 1
ATOM 679 C CA . PHE A 1 82 ? 26.519 0.188 5.119 1.00 59.47 82 PHE A CA 1
ATOM 680 C C . PHE A 1 82 ? 25.973 -1.176 5.567 1.00 59.47 82 PHE A C 1
ATOM 682 O O . PHE A 1 82 ? 26.754 -2.008 5.995 1.00 59.47 82 PHE A O 1
ATOM 689 N N . ALA A 1 83 ? 24.683 -1.476 5.412 1.00 58.66 83 ALA A N 1
ATOM 690 C CA . ALA A 1 83 ? 24.088 -2.775 5.743 1.00 58.66 83 ALA A CA 1
ATOM 691 C C . ALA A 1 83 ? 24.689 -3.915 4.905 1.00 58.66 83 ALA A C 1
ATOM 693 O O . ALA A 1 83 ? 24.929 -5.007 5.422 1.00 58.66 83 ALA A O 1
ATOM 694 N N . PHE A 1 84 ? 24.994 -3.645 3.634 1.00 57.97 84 PHE A N 1
ATOM 695 C CA . PHE A 1 84 ? 25.730 -4.559 2.769 1.00 57.97 84 PHE A CA 1
ATOM 696 C C . PHE A 1 84 ? 27.156 -4.796 3.285 1.00 57.97 84 PHE A C 1
ATOM 698 O O . PHE A 1 84 ? 27.567 -5.943 3.411 1.00 57.97 84 PHE A O 1
ATOM 705 N N . LEU A 1 85 ? 27.885 -3.744 3.675 1.00 61.72 85 LEU A N 1
ATOM 706 C CA . LEU A 1 85 ? 29.228 -3.849 4.264 1.00 61.72 85 LEU A CA 1
ATOM 707 C C . LEU A 1 85 ? 29.223 -4.573 5.620 1.00 61.72 85 LEU A C 1
ATOM 709 O O . LEU A 1 85 ? 30.105 -5.381 5.902 1.00 61.72 85 LEU A O 1
ATOM 713 N N . VAL A 1 86 ? 28.202 -4.341 6.445 1.00 63.75 86 VAL A N 1
ATOM 714 C CA . VAL A 1 86 ? 28.046 -4.955 7.770 1.00 63.75 86 VAL A CA 1
ATOM 715 C C . VAL A 1 86 ? 27.811 -6.469 7.663 1.00 63.75 86 VAL A C 1
ATOM 717 O O . VAL A 1 86 ? 28.209 -7.211 8.559 1.00 63.75 86 VAL A O 1
ATOM 720 N N . ARG A 1 87 ? 27.262 -6.958 6.541 1.00 60.75 87 ARG A N 1
ATOM 721 C CA . ARG A 1 87 ? 27.107 -8.397 6.252 1.00 60.75 87 ARG A CA 1
ATOM 722 C C . ARG A 1 87 ? 28.443 -9.143 6.135 1.00 60.75 87 ARG A C 1
ATOM 724 O O . ARG A 1 87 ? 28.471 -10.352 6.346 1.00 60.75 87 ARG A O 1
ATOM 731 N N . PHE A 1 88 ? 29.533 -8.435 5.833 1.00 68.81 88 PHE A N 1
ATOM 732 C CA . PHE A 1 88 ? 30.885 -8.996 5.735 1.00 68.81 88 PHE A CA 1
ATOM 733 C C . PHE A 1 88 ? 31.720 -8.791 7.009 1.00 68.81 88 PHE A C 1
ATOM 735 O O . PHE A 1 88 ? 32.852 -9.268 7.081 1.00 68.81 88 PHE A O 1
ATOM 742 N N . LEU A 1 89 ? 31.182 -8.114 8.035 1.00 69.31 89 LEU A N 1
ATOM 743 C CA . LEU A 1 89 ? 31.875 -7.959 9.313 1.00 69.31 89 LEU A CA 1
ATOM 744 C C . LEU A 1 89 ? 31.783 -9.253 10.144 1.00 69.31 89 LEU A C 1
ATOM 746 O O . LEU A 1 89 ? 30.693 -9.804 10.319 1.00 69.31 89 LEU A O 1
ATOM 750 N N . PRO A 1 90 ? 32.897 -9.741 10.721 1.00 67.38 90 PRO A N 1
ATOM 751 C CA . PRO A 1 90 ? 32.877 -10.920 11.575 1.00 67.38 90 PRO A CA 1
ATOM 752 C C . PRO A 1 90 ? 32.013 -10.685 12.820 1.00 67.38 90 PRO A C 1
ATOM 754 O O . PRO A 1 90 ? 32.058 -9.626 13.450 1.00 67.38 90 PRO A O 1
ATOM 757 N N . ARG A 1 91 ? 31.264 -11.720 13.222 1.00 57.16 91 ARG A N 1
ATOM 758 C CA . ARG A 1 91 ? 30.272 -11.692 14.318 1.00 57.16 91 ARG A CA 1
ATOM 759 C C . ARG A 1 91 ? 30.792 -11.062 15.620 1.00 57.16 91 ARG A C 1
ATOM 761 O O . ARG A 1 91 ? 30.036 -10.400 16.318 1.00 57.16 91 ARG A O 1
ATOM 768 N N . LYS A 1 92 ? 32.085 -11.205 15.933 1.00 61.09 92 LYS A N 1
ATOM 769 C CA . LYS A 1 92 ? 32.709 -10.618 17.137 1.00 61.09 92 LYS A CA 1
ATOM 770 C C . LYS A 1 92 ? 32.667 -9.081 17.169 1.00 61.09 92 LYS A C 1
ATOM 772 O O . LYS A 1 92 ? 32.630 -8.508 18.251 1.00 61.09 92 LYS A O 1
ATOM 777 N N . ILE A 1 93 ? 32.650 -8.420 16.010 1.00 64.06 93 ILE A N 1
ATOM 778 C CA . ILE A 1 93 ? 32.614 -6.952 15.899 1.00 64.06 93 ILE A CA 1
ATOM 779 C C . ILE A 1 93 ? 31.192 -6.435 16.128 1.00 64.06 93 ILE A C 1
ATOM 781 O O . ILE A 1 93 ? 31.000 -5.494 16.898 1.00 64.06 93 ILE A O 1
ATOM 785 N N . LEU A 1 94 ? 30.204 -7.111 15.532 1.00 56.69 94 LEU A N 1
ATOM 786 C CA . LEU A 1 94 ? 28.781 -6.767 15.621 1.00 56.69 9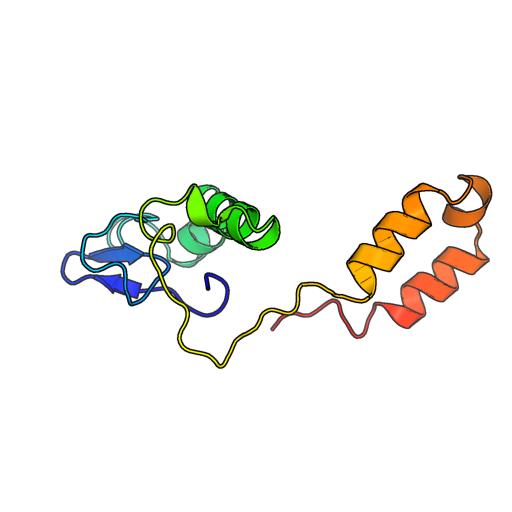4 LEU A CA 1
ATOM 787 C C . LEU A 1 94 ? 28.233 -6.800 17.052 1.00 56.69 94 LEU A C 1
ATOM 789 O O . LEU A 1 94 ? 27.359 -6.011 17.391 1.00 56.69 94 LEU A O 1
ATOM 793 N N . PHE A 1 95 ? 28.772 -7.685 17.892 1.00 54.97 95 PHE A N 1
ATOM 794 C CA . PHE A 1 95 ? 28.342 -7.864 19.281 1.00 54.97 95 PHE A CA 1
ATOM 795 C C . PHE A 1 95 ? 29.347 -7.324 20.309 1.00 54.97 95 PHE A C 1
ATOM 797 O O . PHE A 1 95 ? 29.234 -7.613 21.500 1.00 54.97 95 PHE A O 1
ATOM 804 N N . SER A 1 96 ? 30.332 -6.529 19.879 1.00 60.03 96 SER A N 1
ATOM 805 C CA . SER A 1 96 ? 31.236 -5.861 20.816 1.00 60.03 96 SER A CA 1
ATOM 806 C C . SER A 1 96 ? 30.506 -4.732 21.561 1.00 60.03 96 SER A C 1
ATOM 808 O O . SER A 1 96 ? 29.721 -3.979 20.979 1.00 60.03 96 SER A O 1
ATOM 810 N N . GLY A 1 97 ? 30.777 -4.574 22.862 1.00 56.88 97 GLY A N 1
ATOM 811 C CA . GLY A 1 97 ? 30.158 -3.523 23.687 1.00 56.88 97 GLY A CA 1
ATOM 812 C C . GLY A 1 97 ? 30.420 -2.095 23.179 1.00 56.88 97 GLY A C 1
ATOM 813 O O . GLY A 1 97 ? 29.618 -1.192 23.416 1.00 56.88 97 GLY A O 1
ATOM 814 N N . PHE A 1 98 ? 31.503 -1.903 22.420 1.00 60.50 98 PHE A N 1
ATOM 815 C CA . PHE A 1 98 ? 31.829 -0.655 21.730 1.00 60.50 98 PHE A CA 1
ATOM 816 C C . PHE A 1 98 ? 30.855 -0.358 20.577 1.00 60.50 98 PHE A C 1
ATOM 818 O O . PHE A 1 98 ? 30.340 0.757 20.479 1.00 60.50 98 PHE A O 1
ATOM 825 N N . PHE A 1 99 ? 30.528 -1.367 19.760 1.00 57.16 99 PHE A N 1
ATOM 826 C CA . PHE A 1 99 ? 29.602 -1.222 18.636 1.00 57.16 99 PHE A CA 1
ATOM 827 C C . PHE A 1 99 ? 28.182 -0.894 19.113 1.00 57.16 99 PHE A C 1
ATOM 829 O O . PHE A 1 99 ? 27.552 -0.006 18.555 1.00 57.16 99 PHE A O 1
ATOM 836 N N . ASN A 1 100 ? 27.712 -1.490 20.216 1.00 57.94 100 ASN A N 1
ATOM 837 C CA . ASN A 1 100 ? 26.385 -1.200 20.783 1.00 57.94 100 ASN A CA 1
ATOM 838 C C . ASN A 1 100 ? 26.232 0.232 21.333 1.00 57.94 100 ASN A C 1
ATOM 840 O O . ASN A 1 100 ? 25.161 0.832 21.208 1.00 57.94 100 ASN A O 1
ATOM 844 N N . LYS A 1 101 ? 27.281 0.811 21.937 1.00 59.06 101 LYS A N 1
ATOM 845 C CA . LYS A 1 101 ? 27.261 2.219 22.383 1.00 59.06 101 LYS A CA 1
ATOM 846 C C . LYS A 1 101 ? 27.309 3.185 21.201 1.00 59.06 101 LYS A C 1
ATOM 848 O O . LYS A 1 101 ? 26.546 4.149 21.169 1.00 59.06 101 LYS A O 1
ATOM 853 N N . PHE A 1 102 ? 28.161 2.895 20.222 1.00 62.34 102 PHE A N 1
ATOM 854 C CA . PHE A 1 102 ? 28.244 3.650 18.974 1.00 62.34 102 PHE A CA 1
ATOM 855 C C . PHE A 1 102 ? 26.911 3.612 18.200 1.00 62.34 102 PHE A C 1
ATOM 857 O O . PHE A 1 102 ? 26.417 4.649 17.757 1.00 62.34 102 PHE A O 1
ATOM 864 N N . TRP A 1 103 ? 26.268 2.442 18.143 1.00 56.97 103 TRP A N 1
ATOM 865 C CA . TRP A 1 103 ? 24.972 2.214 17.500 1.00 56.97 103 TRP A CA 1
ATOM 866 C C . TRP A 1 103 ? 23.838 2.996 18.170 1.00 56.97 103 TRP A C 1
ATOM 868 O O . TRP A 1 103 ? 23.114 3.742 17.517 1.00 56.97 103 TRP A O 1
ATOM 878 N N . ASN A 1 104 ? 23.706 2.922 19.494 1.00 54.09 104 ASN A N 1
ATOM 879 C CA . ASN A 1 104 ? 22.639 3.646 20.192 1.00 54.09 104 ASN A CA 1
ATOM 880 C C . ASN A 1 104 ? 22.794 5.175 20.128 1.00 54.09 104 ASN A C 1
ATOM 882 O O . ASN A 1 104 ? 21.794 5.893 20.183 1.00 54.09 104 ASN A O 1
ATOM 886 N N . SER A 1 105 ? 24.023 5.683 19.980 1.00 60.28 105 SER A N 1
ATOM 887 C CA . SER A 1 105 ? 24.278 7.122 19.867 1.00 60.28 105 SER A CA 1
ATOM 888 C C . SER A 1 105 ? 24.021 7.680 18.463 1.00 60.28 105 SER A C 1
ATOM 890 O O . SER A 1 105 ? 23.598 8.829 18.352 1.00 60.28 105 SER A O 1
ATOM 892 N N . LEU A 1 106 ? 24.268 6.911 17.395 1.00 54.44 106 LEU A N 1
ATOM 893 C CA . LEU A 1 106 ? 24.052 7.386 16.021 1.00 54.44 106 LEU A CA 1
ATOM 894 C C . LEU 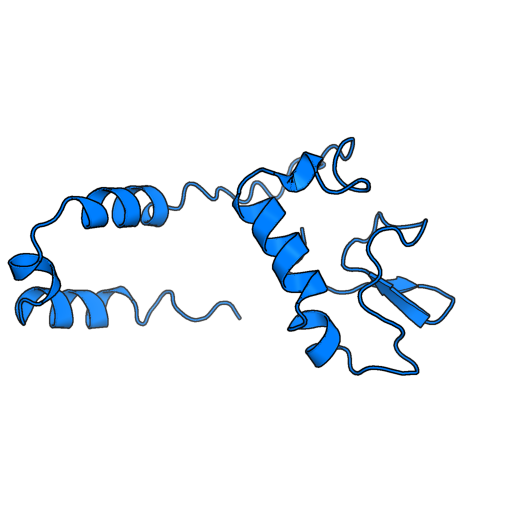A 1 106 ? 22.583 7.320 15.578 1.00 54.44 106 LEU A C 1
ATOM 896 O O . LEU A 1 106 ? 22.154 8.139 14.768 1.00 54.44 106 LEU A O 1
ATOM 900 N N . PHE A 1 107 ? 21.806 6.359 16.085 1.00 52.47 107 PHE A N 1
ATOM 901 C CA . PHE A 1 107 ? 20.516 5.998 15.482 1.00 52.47 107 PHE A CA 1
ATOM 902 C C . PHE A 1 107 ? 19.277 6.589 16.159 1.00 52.47 107 PHE A C 1
ATOM 904 O O . PHE A 1 107 ? 18.218 6.618 15.534 1.00 52.47 107 PHE A O 1
ATOM 911 N N . LYS A 1 108 ? 19.383 7.146 17.374 1.00 45.72 108 LYS A N 1
ATOM 912 C CA . LYS A 1 108 ? 18.251 7.852 18.011 1.00 45.72 108 LYS A CA 1
ATOM 913 C C . LYS A 1 108 ? 17.742 9.052 17.199 1.00 45.72 108 LYS A C 1
ATOM 915 O O . LYS A 1 108 ? 16.607 9.463 17.392 1.00 45.72 108 LYS A O 1
ATOM 920 N N . LYS A 1 109 ? 18.549 9.592 16.279 1.00 42.53 109 LYS A N 1
ATOM 921 C CA . LYS A 1 109 ? 18.191 10.753 15.449 1.00 42.53 109 LYS A CA 1
ATOM 922 C C . LYS A 1 109 ? 17.495 10.394 14.124 1.00 42.53 109 LYS A C 1
ATOM 924 O O . LYS A 1 109 ? 16.988 11.288 13.465 1.00 42.53 109 LYS A O 1
ATOM 929 N N . TYR A 1 110 ? 17.474 9.117 13.728 1.00 43.34 110 TYR A N 1
ATOM 930 C CA . TYR A 1 110 ? 17.037 8.684 12.387 1.00 43.34 110 TYR A CA 1
ATOM 931 C C . TYR A 1 110 ? 15.908 7.637 12.396 1.00 43.34 110 TYR A C 1
ATOM 933 O O . TYR A 1 110 ? 15.595 7.074 11.351 1.00 43.34 110 TYR A O 1
ATOM 941 N N . LEU A 1 111 ? 15.316 7.354 13.562 1.00 41.19 111 LEU A N 1
ATOM 942 C CA . LEU A 1 111 ? 14.300 6.307 13.752 1.00 41.19 111 LEU A CA 1
ATOM 943 C C . LEU A 1 111 ? 12.849 6.815 13.777 1.00 41.19 111 LEU A C 1
ATOM 945 O O . LEU A 1 111 ? 11.937 5.999 13.848 1.00 41.19 111 LEU A O 1
ATOM 949 N N . PHE A 1 112 ? 12.629 8.125 13.675 1.00 31.83 112 PHE A N 1
ATOM 950 C CA . PHE A 1 112 ? 11.298 8.700 13.499 1.00 31.83 112 PHE A CA 1
ATOM 951 C C . PHE A 1 112 ? 11.162 9.188 12.059 1.00 31.83 112 PHE A C 1
ATOM 953 O O . PHE A 1 112 ? 11.698 10.222 11.668 1.00 31.83 112 PHE A O 1
ATOM 960 N N . VAL A 1 113 ? 10.514 8.353 11.252 1.00 36.53 113 VAL A N 1
ATOM 961 C CA . VAL A 1 113 ? 9.70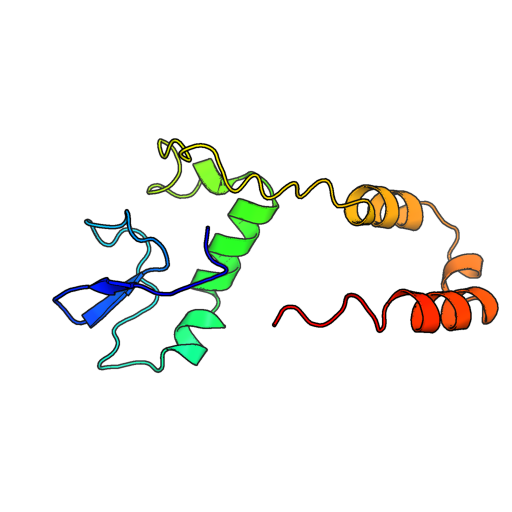5 8.836 10.138 1.00 36.53 113 VAL A CA 1
ATOM 962 C C . VAL A 1 113 ? 8.424 9.320 10.808 1.00 36.53 113 VAL A C 1
ATOM 964 O O . VAL A 1 113 ? 7.643 8.481 11.257 1.00 36.53 113 VAL A O 1
ATOM 967 N N . ASP A 1 114 ? 8.287 10.634 10.974 1.00 34.22 114 ASP A N 1
ATOM 968 C CA . ASP A 1 114 ? 6.980 11.245 11.231 1.00 34.22 114 ASP A CA 1
ATOM 969 C C . ASP A 1 114 ? 6.121 11.153 9.958 1.00 34.22 114 ASP A C 1
ATOM 971 O O . ASP A 1 114 ? 6.673 11.393 8.853 1.00 34.22 114 ASP A O 1
#